Protein AF-A0A9D5KJK9-F1 (afdb_monomer_lite)

Sequence (54 aa):
MDNYSQIAAIRRYREHLSRQVGRDIDANVAARLWVRKYARLWRIVHEVRAGTGA

Secondary structure (DSSP, 8-state):
--HHHHHHHHHHHHHHHHHHHTSPPPHHHHHHHHHHHHHHHHHHHHHHHHHS--

Structure (mmCIF, N/CA/C/O backbone):
data_AF-A0A9D5KJK9-F1
#
_entry.id   AF-A0A9D5KJK9-F1
#
loop_
_atom_site.group_PDB
_atom_site.id
_atom_site.type_symbol
_atom_site.label_atom_id
_atom_site.label_alt_id
_atom_site.label_comp_id
_atom_site.label_asym_id
_atom_site.label_entity_id
_atom_site.label_seq_id
_atom_site.pdbx_PDB_ins_code
_atom_site.Cartn_x
_atom_site.Cartn_y
_atom_site.Cartn_z
_atom_site.occupancy
_atom_site.B_iso_or_equiv
_atom_site.auth_seq_id
_atom_site.auth_comp_id
_atom_site.auth_asym_id
_atom_site.auth_atom_id
_atom_site.pdbx_PDB_model_num
ATOM 1 N N . MET A 1 1 ? 14.818 -1.309 -4.225 1.00 68.12 1 MET A N 1
ATOM 2 C CA . MET A 1 1 ? 14.026 -0.594 -3.201 1.00 68.12 1 MET A CA 1
ATOM 3 C C . MET A 1 1 ? 14.391 -1.192 -1.859 1.00 68.12 1 MET A C 1
ATOM 5 O O . MET A 1 1 ? 14.264 -2.402 -1.717 1.00 68.12 1 MET A O 1
ATOM 9 N N . ASP A 1 2 ? 14.898 -0.386 -0.935 1.00 86.00 2 ASP A N 1
ATOM 10 C CA . ASP A 1 2 ? 15.241 -0.812 0.424 1.00 86.00 2 ASP A CA 1
ATOM 11 C C . ASP A 1 2 ? 13.982 -1.044 1.287 1.00 86.00 2 ASP A C 1
ATOM 13 O O . ASP A 1 2 ? 12.868 -0.660 0.915 1.00 86.00 2 ASP A O 1
ATOM 17 N N . ASN A 1 3 ? 14.160 -1.683 2.445 1.00 84.12 3 ASN A N 1
ATOM 18 C CA . ASN A 1 3 ? 13.056 -2.073 3.323 1.00 84.12 3 ASN A CA 1
ATOM 19 C C . ASN A 1 3 ? 12.285 -0.864 3.895 1.00 84.12 3 ASN A C 1
ATOM 21 O O . ASN A 1 3 ? 11.059 -0.906 4.004 1.00 84.12 3 ASN A O 1
ATOM 25 N N . TYR A 1 4 ? 12.968 0.246 4.202 1.00 89.12 4 TYR A N 1
ATOM 26 C CA . TYR A 1 4 ? 12.316 1.451 4.726 1.00 89.12 4 TYR A CA 1
ATOM 27 C C . TYR A 1 4 ? 11.400 2.089 3.680 1.00 89.12 4 TYR A C 1
ATOM 29 O O . TYR A 1 4 ? 10.256 2.442 3.984 1.00 89.12 4 TYR A O 1
ATOM 37 N N . SER A 1 5 ? 11.858 2.155 2.429 1.00 89.81 5 SER A N 1
ATOM 38 C CA . SER A 1 5 ? 11.051 2.626 1.302 1.00 89.81 5 SER A CA 1
ATOM 39 C C . SER A 1 5 ? 9.799 1.767 1.074 1.00 89.81 5 SER A C 1
ATOM 41 O O . SER A 1 5 ? 8.728 2.305 0.780 1.00 89.81 5 SER A O 1
ATOM 43 N N . GLN A 1 6 ? 9.887 0.443 1.262 1.00 88.06 6 GLN A N 1
ATOM 44 C CA . GLN A 1 6 ? 8.721 -0.445 1.155 1.00 88.06 6 GLN A CA 1
ATOM 45 C C . GLN A 1 6 ? 7.696 -0.190 2.263 1.00 88.06 6 GLN A C 1
ATOM 47 O O . GLN A 1 6 ? 6.502 -0.075 1.982 1.00 88.06 6 GLN A O 1
ATOM 52 N N . ILE A 1 7 ? 8.152 -0.043 3.509 1.00 92.56 7 ILE A N 1
ATOM 53 C CA . ILE A 1 7 ? 7.278 0.256 4.650 1.00 92.56 7 ILE A CA 1
ATOM 54 C C . ILE A 1 7 ? 6.559 1.594 4.437 1.00 92.56 7 ILE A C 1
ATOM 56 O O . ILE A 1 7 ? 5.348 1.688 4.649 1.00 92.56 7 ILE A O 1
ATOM 60 N N . ALA A 1 8 ? 7.273 2.622 3.970 1.00 95.00 8 ALA A N 1
ATOM 61 C CA . ALA A 1 8 ? 6.682 3.922 3.665 1.00 95.00 8 ALA A CA 1
ATOM 62 C C . ALA A 1 8 ? 5.615 3.830 2.559 1.00 95.00 8 ALA A C 1
ATOM 64 O O . ALA A 1 8 ? 4.543 4.427 2.683 1.00 95.00 8 ALA A O 1
ATOM 65 N N . ALA A 1 9 ? 5.869 3.050 1.505 1.00 94.19 9 ALA A N 1
ATOM 66 C CA . ALA A 1 9 ? 4.909 2.839 0.424 1.00 94.19 9 ALA A CA 1
ATOM 67 C C . ALA A 1 9 ? 3.642 2.110 0.904 1.00 94.19 9 ALA A C 1
ATOM 69 O O . ALA A 1 9 ? 2.531 2.535 0.583 1.00 94.19 9 ALA A O 1
ATOM 70 N N . ILE A 1 10 ? 3.795 1.073 1.734 1.00 95.88 10 ILE A N 1
ATOM 71 C CA . ILE A 1 10 ? 2.670 0.343 2.335 1.00 95.88 10 ILE A CA 1
ATOM 72 C C . I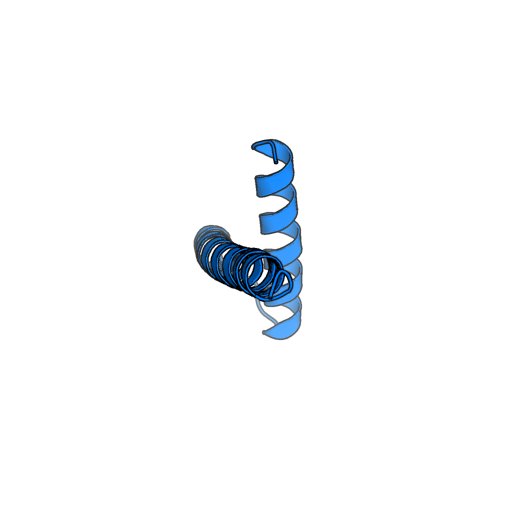LE A 1 10 ? 1.827 1.271 3.216 1.00 95.88 10 ILE A C 1
ATOM 74 O O . ILE A 1 10 ? 0.600 1.237 3.129 1.00 95.88 10 ILE A O 1
ATOM 78 N N . ARG A 1 11 ? 2.456 2.138 4.024 1.00 96.56 11 ARG A N 1
ATOM 79 C CA . ARG A 1 11 ? 1.743 3.114 4.868 1.00 96.56 11 ARG A CA 1
ATOM 80 C C . ARG A 1 11 ? 0.907 4.088 4.041 1.00 96.56 11 ARG A C 1
ATOM 82 O O . ARG A 1 11 ? -0.289 4.215 4.287 1.00 96.56 11 ARG A O 1
ATOM 89 N N . ARG A 1 12 ? 1.496 4.695 3.005 1.00 96.38 12 ARG A N 1
ATOM 90 C CA . ARG A 1 12 ? 0.762 5.591 2.090 1.00 96.38 12 ARG A CA 1
ATOM 91 C C . ARG A 1 12 ? -0.383 4.866 1.386 1.00 96.38 12 ARG A C 1
ATOM 93 O O . ARG A 1 12 ? -1.461 5.426 1.204 1.00 96.38 12 ARG A O 1
ATOM 100 N N . TYR A 1 13 ? -0.162 3.611 1.000 1.00 96.31 13 TYR A N 1
ATOM 101 C CA . TYR A 1 13 ? -1.192 2.811 0.353 1.00 96.31 13 TYR A CA 1
ATOM 102 C C . TYR A 1 13 ? -2.342 2.455 1.302 1.00 96.31 13 TYR A C 1
ATOM 104 O O . TYR A 1 13 ? -3.500 2.530 0.898 1.00 96.31 13 TYR A O 1
ATOM 112 N N . ARG A 1 14 ? -2.044 2.144 2.570 1.00 97.44 14 ARG A N 1
ATOM 113 C CA . ARG A 1 14 ? -3.056 1.968 3.620 1.00 97.44 14 ARG A CA 1
ATOM 114 C C . ARG A 1 14 ? -3.901 3.226 3.771 1.00 97.44 14 ARG A C 1
ATOM 116 O O . ARG A 1 14 ? -5.114 3.122 3.699 1.00 97.44 14 ARG A O 1
ATOM 123 N N . GLU A 1 15 ? -3.283 4.396 3.922 1.00 97.56 15 GLU A N 1
ATOM 124 C CA . GLU A 1 15 ? -4.015 5.665 4.058 1.00 97.56 15 GLU A CA 1
ATOM 125 C C . GLU A 1 15 ? -4.941 5.926 2.867 1.00 97.56 15 GLU A C 1
ATOM 127 O O . GLU A 1 15 ? -6.092 6.321 3.045 1.00 97.56 15 GLU A O 1
ATOM 132 N N . HIS A 1 16 ? -4.455 5.675 1.651 1.00 96.81 16 HIS A N 1
ATOM 133 C CA . HIS A 1 16 ? -5.258 5.793 0.441 1.00 96.81 16 HIS A CA 1
ATOM 134 C C . HIS A 1 16 ? -6.472 4.854 0.461 1.00 96.81 16 HIS A C 1
ATOM 136 O O . HIS A 1 16 ? -7.594 5.308 0.238 1.00 96.81 16 HIS A O 1
ATOM 142 N N . LEU A 1 17 ? -6.266 3.571 0.778 1.00 96.31 17 LEU A N 1
ATOM 143 C CA . LEU A 1 17 ? -7.353 2.596 0.879 1.00 96.31 17 LEU A CA 1
ATOM 144 C C . LEU A 1 17 ? -8.340 2.958 1.992 1.00 96.31 17 LEU A C 1
ATOM 146 O O . LEU A 1 17 ? -9.547 2.883 1.778 1.00 96.31 17 LEU A O 1
ATOM 150 N N . SER A 1 18 ? -7.847 3.395 3.153 1.00 97.44 18 SER A N 1
ATOM 151 C CA . SER A 1 18 ? -8.699 3.799 4.270 1.00 97.44 18 SER A CA 1
ATOM 152 C C . SER A 1 18 ? -9.610 4.966 3.885 1.00 97.44 18 SER A C 1
ATOM 154 O O . SER A 1 18 ? -10.804 4.943 4.179 1.00 97.44 18 SER A O 1
ATOM 156 N N . ARG A 1 19 ? -9.080 5.958 3.153 1.00 97.75 19 ARG A N 1
ATOM 157 C CA . ARG A 1 19 ? -9.878 7.078 2.626 1.00 97.75 19 ARG A CA 1
ATOM 158 C C . ARG A 1 19 ? -10.908 6.626 1.593 1.00 97.75 19 ARG A C 1
ATOM 160 O O . ARG A 1 19 ? -12.027 7.116 1.623 1.00 97.75 19 ARG A O 1
ATOM 167 N N . GLN A 1 20 ? -10.553 5.700 0.701 1.00 96.88 20 GLN A N 1
ATOM 168 C CA . GLN A 1 20 ? -11.475 5.199 -0.326 1.00 96.88 20 GLN A CA 1
ATOM 169 C C . GLN A 1 20 ? -12.640 4.396 0.255 1.00 96.88 20 GLN A C 1
ATOM 171 O O . GLN A 1 20 ? -13.760 4.509 -0.231 1.00 96.88 20 GLN A O 1
ATOM 176 N N . VAL A 1 21 ? -12.380 3.576 1.275 1.00 95.75 21 VAL A N 1
ATOM 177 C CA . VAL A 1 21 ? -13.408 2.727 1.898 1.00 95.75 21 VAL A CA 1
ATOM 178 C C . VAL A 1 21 ? -14.160 3.473 3.012 1.00 95.75 21 VAL A C 1
ATOM 180 O O . VAL A 1 21 ? -15.213 3.021 3.448 1.00 95.75 21 VAL A O 1
ATOM 183 N N . GLY A 1 22 ? -13.641 4.613 3.482 1.00 97.38 22 GLY A N 1
ATOM 184 C CA . GLY A 1 22 ? -14.235 5.383 4.580 1.00 97.38 22 GLY A CA 1
ATOM 185 C C . GLY A 1 22 ? -14.066 4.727 5.955 1.00 97.38 22 GLY A C 1
ATOM 186 O O . GLY A 1 22 ? -14.819 5.020 6.877 1.00 97.38 22 GLY A O 1
ATOM 187 N N . ARG A 1 23 ? -13.096 3.818 6.103 1.00 95.81 23 ARG A N 1
ATOM 188 C CA . ARG A 1 23 ? -12.775 3.134 7.365 1.00 95.81 23 ARG A CA 1
ATOM 189 C C . ARG A 1 23 ? -11.296 2.810 7.428 1.00 95.81 23 ARG A C 1
ATOM 191 O O . ARG A 1 23 ? -10.658 2.679 6.389 1.00 95.81 23 ARG A O 1
ATOM 198 N N . ASP A 1 24 ? -10.765 2.616 8.628 1.00 96.75 24 ASP A N 1
ATOM 199 C CA . ASP A 1 24 ? -9.374 2.199 8.753 1.00 96.75 24 ASP A CA 1
ATOM 200 C C . ASP A 1 24 ? -9.155 0.774 8.219 1.00 96.75 24 ASP A C 1
ATOM 202 O O . ASP A 1 24 ? -9.932 -0.146 8.484 1.00 96.75 24 ASP A O 1
ATOM 206 N N . ILE A 1 25 ? -8.091 0.605 7.439 1.00 96.69 25 ILE A N 1
ATOM 207 C CA . ILE A 1 25 ? -7.667 -0.670 6.870 1.00 96.69 25 ILE A CA 1
ATOM 208 C C . ILE A 1 25 ? -6.494 -1.202 7.681 1.00 96.69 25 ILE A C 1
ATOM 210 O O . ILE A 1 25 ? -5.513 -0.497 7.912 1.00 96.69 25 ILE A O 1
ATOM 214 N N . ASP A 1 26 ? -6.571 -2.477 8.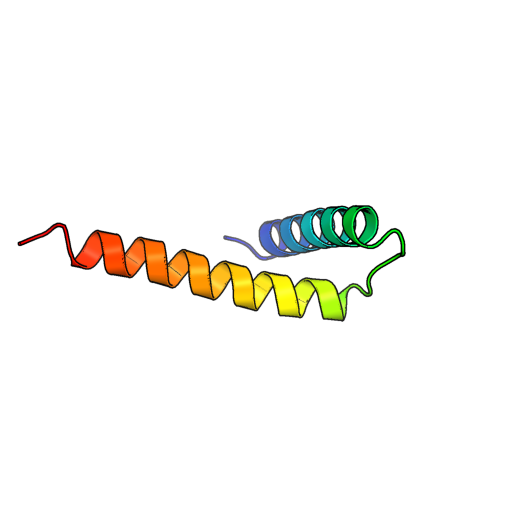055 1.00 96.88 26 ASP A N 1
ATOM 215 C CA . ASP A 1 26 ? -5.491 -3.171 8.748 1.00 96.88 26 ASP A CA 1
ATOM 216 C C . ASP A 1 26 ? -4.172 -3.139 7.948 1.00 96.88 26 ASP A C 1
ATOM 218 O O . ASP A 1 26 ? -4.139 -3.292 6.721 1.00 96.88 26 ASP A O 1
ATOM 222 N N . ALA A 1 27 ? -3.059 -2.975 8.663 1.00 93.62 27 ALA A N 1
ATOM 223 C CA . ALA A 1 27 ? -1.738 -2.851 8.059 1.00 93.62 27 ALA A CA 1
ATOM 224 C C . ALA A 1 27 ? -1.319 -4.114 7.288 1.00 93.62 27 ALA A C 1
ATOM 226 O O . ALA A 1 27 ? -0.739 -3.999 6.204 1.00 93.62 27 ALA A O 1
ATOM 227 N N . ASN A 1 28 ? -1.649 -5.311 7.784 1.00 96.12 28 ASN A N 1
ATOM 228 C CA . ASN A 1 28 ? -1.316 -6.560 7.097 1.00 96.12 28 ASN A CA 1
ATOM 229 C C . ASN A 1 28 ? -2.160 -6.740 5.832 1.00 96.12 28 ASN A C 1
ATOM 231 O O . ASN A 1 28 ? -1.659 -7.219 4.810 1.00 96.12 28 ASN A O 1
ATOM 235 N N . VAL A 1 29 ? -3.432 -6.334 5.867 1.00 96.12 29 VAL A N 1
ATOM 236 C CA . VAL A 1 29 ? -4.291 -6.299 4.674 1.00 96.12 29 VAL A CA 1
ATOM 237 C C . VAL A 1 29 ? -3.702 -5.361 3.618 1.00 96.12 29 VAL A C 1
ATOM 239 O O . VAL A 1 29 ? -3.516 -5.777 2.471 1.00 96.12 29 VAL A O 1
ATOM 242 N N . ALA A 1 30 ? -3.351 -4.131 4.000 1.00 96.69 30 ALA A N 1
ATOM 243 C CA . ALA A 1 3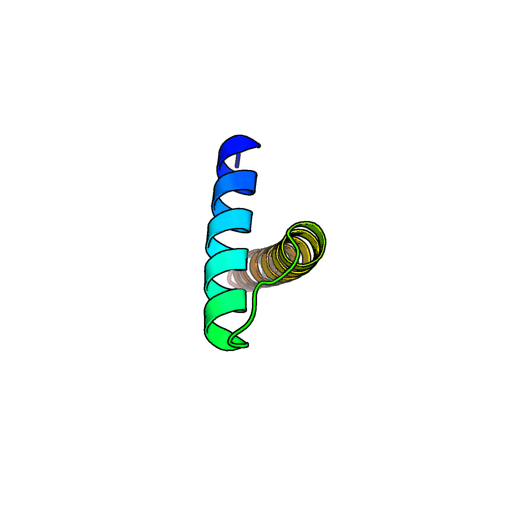0 ? -2.757 -3.156 3.088 1.00 96.69 30 ALA A CA 1
ATOM 244 C C . ALA A 1 30 ? -1.429 -3.653 2.492 1.00 96.69 30 ALA A C 1
ATOM 246 O O . ALA A 1 30 ? -1.225 -3.537 1.283 1.00 96.69 30 ALA A O 1
ATOM 247 N N . ALA A 1 31 ? -0.564 -4.273 3.302 1.00 95.88 31 ALA A N 1
ATOM 248 C CA . ALA A 1 31 ? 0.699 -4.851 2.846 1.00 95.88 31 ALA A CA 1
ATOM 249 C C . ALA A 1 31 ? 0.485 -5.950 1.792 1.00 95.88 31 ALA A C 1
ATOM 251 O O . ALA A 1 31 ? 1.094 -5.909 0.721 1.00 95.88 31 ALA A O 1
ATOM 252 N N . ARG A 1 32 ? -0.431 -6.899 2.038 1.00 96.81 32 ARG A N 1
ATOM 253 C CA . ARG A 1 32 ? -0.747 -7.970 1.073 1.00 96.81 32 ARG A CA 1
ATOM 254 C C . ARG A 1 32 ? -1.277 -7.417 -0.248 1.00 96.81 32 ARG A C 1
ATOM 256 O O . ARG A 1 32 ? -0.883 -7.886 -1.317 1.00 96.81 32 ARG A O 1
ATOM 263 N N . LEU A 1 33 ? -2.163 -6.423 -0.188 1.00 96.00 33 LEU A N 1
ATOM 264 C CA . LEU A 1 33 ? -2.699 -5.769 -1.383 1.00 96.00 33 LEU A CA 1
ATOM 265 C C . LEU A 1 33 ? -1.611 -4.999 -2.141 1.00 96.00 33 LEU A C 1
ATOM 267 O O . LEU A 1 33 ? -1.551 -5.082 -3.369 1.00 96.00 33 LEU A O 1
ATOM 271 N N . TRP A 1 34 ? -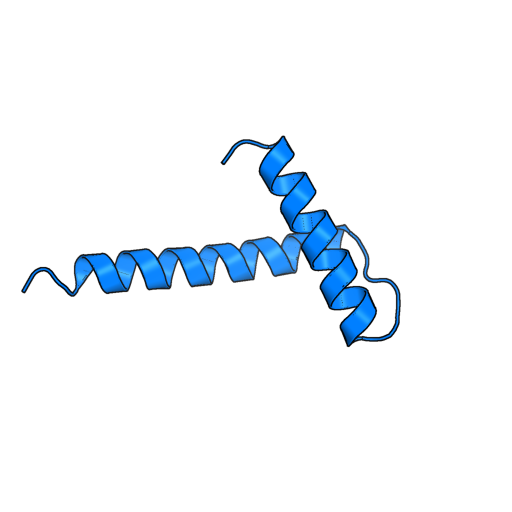0.732 -4.297 -1.422 1.00 95.06 34 TRP A N 1
ATOM 272 C CA . TRP A 1 34 ? 0.386 -3.565 -2.010 1.00 95.06 34 TRP A CA 1
ATOM 273 C C . TRP A 1 34 ? 1.342 -4.490 -2.760 1.00 95.06 34 TRP A C 1
ATOM 275 O O . TRP A 1 34 ? 1.652 -4.228 -3.919 1.00 95.06 34 TRP A O 1
ATOM 285 N N . VAL A 1 35 ? 1.747 -5.609 -2.151 1.00 93.88 35 VAL A N 1
ATOM 286 C CA . VAL A 1 35 ? 2.648 -6.587 -2.784 1.00 93.88 35 VAL A CA 1
ATOM 287 C C . VAL A 1 35 ? 2.048 -7.135 -4.079 1.00 93.88 35 VAL A C 1
ATOM 289 O O . VAL A 1 35 ? 2.729 -7.177 -5.103 1.00 93.88 35 VAL A O 1
ATOM 292 N N . ARG A 1 36 ? 0.755 -7.490 -4.080 1.00 95.06 36 ARG A N 1
ATOM 293 C CA . ARG A 1 36 ? 0.061 -7.961 -5.294 1.00 95.06 36 ARG A CA 1
ATOM 294 C C . ARG A 1 36 ? 0.032 -6.891 -6.387 1.00 95.06 36 ARG A C 1
ATOM 296 O O . ARG A 1 36 ? 0.308 -7.195 -7.547 1.00 95.06 36 ARG A O 1
ATOM 303 N N . LYS A 1 37 ? -0.277 -5.641 -6.024 1.00 92.94 37 LYS A N 1
ATOM 304 C CA . LYS A 1 37 ? -0.280 -4.503 -6.954 1.00 92.94 37 LYS A CA 1
ATOM 305 C C . LYS A 1 37 ? 1.111 -4.266 -7.539 1.00 92.94 37 LYS A C 1
ATOM 307 O O . LYS A 1 37 ? 1.242 -4.144 -8.753 1.00 92.94 37 LYS A O 1
ATOM 312 N N . TYR A 1 38 ? 2.134 -4.239 -6.691 1.00 91.69 38 TYR A N 1
ATOM 313 C CA . TYR A 1 38 ? 3.518 -4.040 -7.103 1.00 91.69 38 TYR A CA 1
ATOM 314 C C . TYR A 1 38 ? 3.986 -5.146 -8.052 1.00 91.69 38 TYR A C 1
ATOM 316 O O . TYR A 1 38 ? 4.498 -4.842 -9.122 1.00 91.69 38 TYR A O 1
ATOM 324 N N . ALA A 1 39 ? 3.737 -6.417 -7.720 1.00 91.81 39 ALA A N 1
ATOM 325 C CA . ALA A 1 39 ? 4.094 -7.545 -8.578 1.00 91.81 39 ALA A CA 1
ATOM 326 C C . ALA A 1 39 ? 3.422 -7.456 -9.958 1.00 91.81 39 ALA A C 1
ATOM 328 O O . ALA A 1 39 ? 4.069 -7.693 -10.975 1.00 91.81 39 ALA A O 1
ATOM 329 N N . ARG A 1 40 ? 2.141 -7.065 -10.008 1.00 92.62 40 ARG A N 1
ATOM 330 C CA . ARG A 1 40 ? 1.425 -6.854 -11.273 1.00 92.62 40 ARG A CA 1
ATOM 331 C C . ARG A 1 40 ? 2.044 -5.724 -12.098 1.00 92.62 40 ARG A C 1
ATOM 333 O O . ARG A 1 40 ? 2.266 -5.906 -13.288 1.00 92.62 40 ARG A O 1
ATOM 340 N N . LEU A 1 41 ? 2.327 -4.579 -11.477 1.00 90.88 41 LEU A N 1
ATOM 341 C CA . LEU A 1 41 ? 2.957 -3.440 -12.153 1.00 90.88 41 LEU A CA 1
ATOM 342 C C . LEU A 1 41 ? 4.353 -3.790 -12.663 1.00 90.88 41 LEU A C 1
ATOM 344 O O . LEU A 1 41 ? 4.692 -3.455 -13.792 1.00 90.88 41 LEU A O 1
ATOM 348 N N . TRP A 1 42 ? 5.137 -4.497 -11.852 1.00 90.44 42 TRP A N 1
ATOM 349 C CA . TRP A 1 42 ? 6.462 -4.964 -12.229 1.00 90.44 42 TRP A CA 1
ATOM 350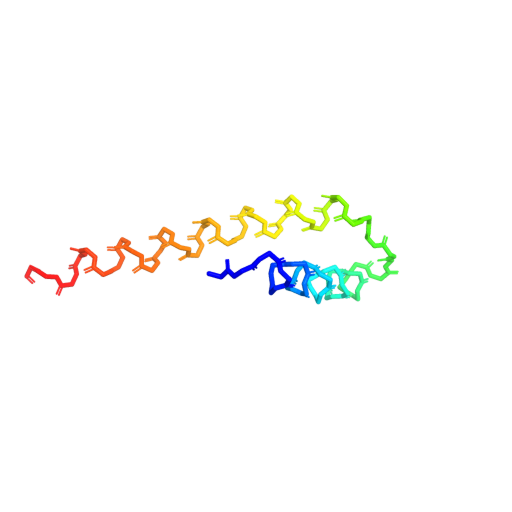 C C . TRP A 1 42 ? 6.398 -5.862 -13.466 1.00 90.44 42 TRP A C 1
ATOM 352 O O . TRP A 1 42 ? 7.116 -5.607 -14.429 1.00 90.44 42 TRP A O 1
ATOM 362 N N . ARG A 1 43 ? 5.484 -6.845 -13.488 1.00 90.00 43 ARG A N 1
ATOM 363 C CA . ARG A 1 43 ? 5.281 -7.707 -14.663 1.00 90.00 43 ARG A CA 1
ATOM 364 C C . ARG A 1 43 ? 4.926 -6.899 -15.900 1.00 90.00 43 ARG A C 1
ATOM 366 O O . ARG A 1 43 ? 5.608 -7.046 -16.896 1.00 90.00 43 ARG A O 1
ATOM 373 N N . ILE A 1 44 ? 3.953 -5.990 -15.812 1.00 90.50 44 ILE A N 1
ATOM 374 C CA . ILE A 1 44 ? 3.559 -5.141 -16.948 1.00 90.50 44 ILE A CA 1
ATOM 375 C C . ILE A 1 44 ? 4.759 -4.347 -17.474 1.00 90.50 44 ILE A C 1
ATOM 377 O O . ILE A 1 44 ? 5.016 -4.342 -18.671 1.00 90.50 44 ILE A O 1
ATOM 381 N N . VAL A 1 45 ? 5.526 -3.703 -16.591 1.00 88.38 45 VAL A N 1
ATOM 382 C CA . VAL A 1 45 ? 6.703 -2.916 -16.989 1.00 88.38 45 VAL A CA 1
ATOM 383 C C . VAL A 1 45 ? 7.754 -3.789 -17.676 1.00 88.38 45 VAL A C 1
ATOM 385 O O . VAL A 1 45 ? 8.368 -3.348 -18.645 1.00 88.38 45 VAL A O 1
ATOM 388 N N . HIS A 1 46 ? 7.974 -5.011 -17.197 1.00 85.25 46 HIS A N 1
ATOM 389 C CA . HIS A 1 46 ? 8.997 -5.898 -17.745 1.00 85.25 46 HIS A CA 1
ATOM 390 C C . HIS A 1 46 ? 8.545 -6.672 -18.989 1.00 85.25 46 HIS A C 1
ATOM 392 O O . HIS A 1 46 ? 9.352 -6.855 -19.892 1.00 85.25 46 HIS A O 1
ATOM 398 N N . GLU A 1 47 ? 7.273 -7.048 -19.092 1.00 79.00 47 GLU A N 1
ATOM 399 C CA . GLU A 1 47 ? 6.681 -7.650 -20.293 1.00 79.00 47 GLU A CA 1
ATOM 400 C C . GLU A 1 47 ? 6.612 -6.629 -21.437 1.00 79.00 47 GLU A C 1
ATOM 402 O O . GLU A 1 47 ? 7.022 -6.931 -22.554 1.00 79.00 47 GLU A O 1
ATOM 407 N N . VAL A 1 48 ? 6.211 -5.382 -21.157 1.00 71.38 48 VAL A N 1
ATOM 408 C CA . VAL A 1 48 ? 6.217 -4.293 -22.153 1.00 71.38 48 VAL A CA 1
ATOM 409 C C . VAL A 1 48 ? 7.637 -3.989 -22.640 1.00 71.38 48 VAL A C 1
ATOM 411 O O . VAL A 1 48 ? 7.843 -3.771 -23.833 1.00 71.38 48 VAL A O 1
ATOM 414 N N . ARG A 1 49 ? 8.635 -4.023 -21.746 1.00 60.94 49 ARG A N 1
ATOM 415 C CA . ARG A 1 49 ? 10.052 -3.846 -22.115 1.00 60.94 49 ARG A CA 1
ATOM 416 C C . ARG A 1 49 ? 10.622 -5.024 -22.905 1.00 60.94 49 ARG A C 1
ATOM 418 O O . ARG A 1 49 ? 11.501 -4.809 -23.727 1.00 60.94 49 ARG A O 1
ATOM 425 N N . ALA A 1 50 ? 10.141 -6.242 -22.668 1.00 61.09 50 ALA A N 1
ATOM 426 C CA . ALA A 1 50 ? 10.555 -7.420 -23.427 1.00 61.09 50 ALA A CA 1
ATOM 427 C C . ALA A 1 50 ? 9.918 -7.472 -24.831 1.00 61.09 50 ALA A C 1
ATOM 429 O O . ALA A 1 50 ? 10.515 -8.030 -25.744 1.00 61.09 50 ALA A O 1
ATOM 430 N N . GLY A 1 51 ? 8.733 -6.876 -25.013 1.00 56.84 51 GLY A N 1
ATOM 431 C CA . GLY A 1 51 ? 8.009 -6.850 -26.292 1.00 56.84 51 GLY A CA 1
ATOM 432 C C . GLY A 1 51 ? 8.362 -5.699 -27.241 1.00 56.84 51 GLY A C 1
ATOM 433 O O . GLY A 1 51 ? 7.985 -5.746 -28.403 1.00 56.84 51 GLY A O 1
ATOM 434 N N . THR A 1 52 ? 9.080 -4.669 -26.784 1.00 54.50 52 THR A N 1
ATOM 435 C CA . THR A 1 52 ? 9.489 -3.504 -27.604 1.00 54.50 52 THR A CA 1
ATOM 436 C C . THR A 1 52 ? 10.866 -3.667 -28.266 1.00 54.50 52 THR A C 1
ATOM 438 O O . THR A 1 52 ? 11.459 -2.692 -28.719 1.00 54.50 52 THR A O 1
ATOM 441 N N . GLY A 1 53 ? 11.371 -4.902 -28.331 1.00 54.56 53 GLY A N 1
ATOM 442 C CA . GLY A 1 53 ? 12.625 -5.276 -28.993 1.00 54.56 53 GLY A CA 1
ATOM 443 C C . GLY A 1 53 ? 12.447 -6.204 -30.201 1.00 54.56 53 GLY A C 1
ATOM 444 O O . GLY A 1 53 ? 13.334 -7.020 -30.437 1.00 54.56 53 GLY A O 1
ATOM 445 N N . ALA A 1 54 ? 11.312 -6.128 -30.905 1.00 44.69 54 ALA A N 1
ATOM 446 C CA . ALA A 1 54 ? 11.058 -6.843 -32.160 1.00 44.69 54 ALA A CA 1
ATOM 447 C C . ALA A 1 54 ? 10.827 -5.852 -33.305 1.00 44.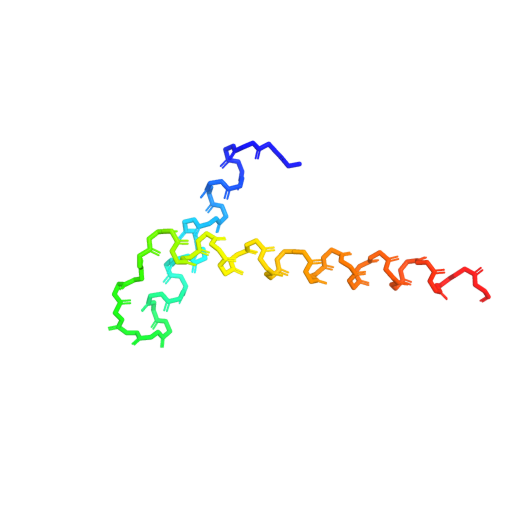69 54 ALA A C 1
ATOM 449 O O . ALA A 1 54 ? 10.081 -4.871 -33.075 1.00 44.69 54 ALA A O 1
#

pLDDT: mean 88.41, std 13.2, range [44.69, 97.75]

Radius of gyration: 14.13 Å; chains: 1; bounding box: 30×15×41 Å

Foldseek 3Di:
DDPVVLLVVLVVQQVVVCVVVVHHDDSVRSSVVVVVVVVVVVCVVVVVVVVVPD